Protein AF-A0A1A3U872-F1 (afdb_monomer)

Sequence (91 aa):
MRVVGHEHRNGRLKHPGLKALRGIITEIVDDARARGALPAGTDVDAAVNAIHALARGLTERAAALGPDAYAATLDSAKGLLRGTLFTDGRQ

pLDDT: mean 79.06, std 19.07, range [38.72, 96.44]

Foldseek 3Di:
DDDPDPPPPCPPPPDPDLSSVLVVLLVVLVVCVVVVVADPPQDSVVLSVVVSVLVVVLVVVVVVDDPVVSVVSVVVVVVCNVPPRRDDPDD

Nearest PDB structures (foldseek):
  7ky1-assembly1_A  TM=7.426E-01  e=1.255E+00  Streptomyces coelicolor

Solvent-accessible surface area (backbone atoms only — not comparable to full-atom values): 5591 Å² total; per-residue (Å²): 136,87,79,82,72,82,72,75,76,81,70,72,82,88,39,79,65,72,59,33,54,49,50,52,45,43,54,53,53,51,51,35,48,76,70,63,70,49,46,80,88,64,56,64,66,61,50,38,51,50,55,47,52,50,55,50,52,51,54,60,43,59,78,75,43,57,73,66,62,40,50,54,52,52,52,52,50,55,49,46,52,65,61,63,73,58,43,62,93,77,127

Mean predicted aligned error: 10.35 Å

Radius of gyration: 16.37 Å; Cα contacts (8 Å, |Δi|>4): 41; chains: 1; bounding box: 40×40×38 Å

Secondary structure (DSSP, 8-state):
----------------THHHHHHHHHHHHHHHHHTT-SPTT--HHHHHHHHHHHHHHHHHHHTTS-HHHHHHHHHHHHHHIIIIISS-S--

Structure (mmCIF, N/CA/C/O backbone):
data_AF-A0A1A3U872-F1
#
_entry.id   AF-A0A1A3U872-F1
#
loop_
_atom_site.group_PDB
_atom_site.id
_atom_site.type_symbol
_atom_site.label_atom_id
_atom_site.label_alt_id
_atom_site.label_comp_id
_atom_site.label_asym_id
_atom_site.label_entity_id
_atom_site.label_seq_id
_atom_site.pdbx_PDB_ins_code
_atom_site.Cartn_x
_atom_site.Cartn_y
_atom_site.Cartn_z
_atom_site.occupancy
_atom_site.B_iso_or_equiv
_atom_site.auth_seq_id
_atom_site.auth_comp_id
_atom_site.auth_asym_id
_atom_site.auth_atom_id
_atom_site.pdbx_PDB_model_num
ATOM 1 N N . MET A 1 1 ? -24.858 -27.661 21.483 1.00 42.06 1 MET A N 1
ATOM 2 C CA . MET A 1 1 ? -23.484 -27.254 21.120 1.00 42.06 1 MET A CA 1
ATOM 3 C C . MET A 1 1 ? -23.561 -26.507 19.792 1.00 42.06 1 MET A C 1
ATOM 5 O O . MET A 1 1 ? -23.930 -27.124 18.803 1.00 42.06 1 MET A O 1
ATOM 9 N N . ARG A 1 2 ? -23.371 -25.181 19.770 1.00 40.53 2 ARG A N 1
ATOM 10 C CA . ARG A 1 2 ? -23.433 -24.376 18.536 1.00 40.53 2 ARG A CA 1
ATOM 11 C C . ARG A 1 2 ? -22.043 -24.350 17.909 1.00 40.53 2 ARG A C 1
ATOM 13 O O . ARG A 1 2 ? -21.126 -23.828 18.530 1.00 40.53 2 ARG A O 1
ATOM 20 N N . VAL A 1 3 ? -21.901 -24.900 16.709 1.00 42.28 3 VAL A N 1
ATOM 21 C CA . VAL A 1 3 ? -20.721 -24.671 15.872 1.00 42.28 3 VAL A CA 1
ATOM 22 C C . VAL A 1 3 ? -21.114 -23.546 14.927 1.00 42.28 3 VAL A C 1
ATOM 24 O O . VAL A 1 3 ? -21.872 -23.755 13.983 1.00 42.28 3 VAL A O 1
ATOM 27 N N . VAL A 1 4 ? -20.701 -22.323 15.255 1.00 42.91 4 VAL A N 1
ATOM 28 C CA . VAL A 1 4 ? -20.797 -21.192 14.330 1.00 42.91 4 VAL A CA 1
ATOM 29 C C . VAL A 1 4 ? -19.722 -21.431 13.280 1.00 42.91 4 VAL A C 1
ATOM 31 O O . VAL A 1 4 ? -18.555 -21.103 13.474 1.00 42.91 4 VAL A O 1
ATOM 34 N N . GLY A 1 5 ? -20.106 -22.097 12.194 1.00 38.72 5 GLY A N 1
ATOM 35 C CA . GLY A 1 5 ? -19.328 -22.060 10.970 1.00 38.72 5 GLY A CA 1
ATOM 36 C C . GLY A 1 5 ? -19.365 -20.626 10.468 1.00 38.72 5 GLY A C 1
ATOM 37 O O . GLY A 1 5 ? -20.438 -20.108 10.165 1.00 38.72 5 GLY A O 1
ATOM 38 N N . HIS A 1 6 ? -18.211 -19.968 10.421 1.00 40.72 6 HIS A N 1
ATOM 39 C CA . HIS A 1 6 ? -18.064 -18.741 9.654 1.00 40.72 6 HIS A CA 1
ATOM 40 C C . HIS A 1 6 ? -18.192 -19.118 8.179 1.00 40.72 6 HIS A C 1
ATOM 42 O O . HIS A 1 6 ? -17.217 -19.436 7.500 1.00 40.72 6 HIS A O 1
ATOM 48 N N . GLU A 1 7 ? -19.432 -19.146 7.700 1.00 42.88 7 GLU A N 1
ATOM 49 C CA . GLU A 1 7 ? -19.729 -19.149 6.282 1.00 42.88 7 GLU A CA 1
ATOM 50 C C . GLU A 1 7 ? -19.214 -17.820 5.733 1.00 42.88 7 GLU A C 1
ATOM 52 O O . GLU A 1 7 ? -19.887 -16.791 5.801 1.00 42.88 7 GLU A O 1
ATOM 57 N N . HIS A 1 8 ? -17.988 -17.832 5.208 1.00 47.56 8 HIS A N 1
ATOM 58 C CA . HIS A 1 8 ? -17.548 -16.827 4.255 1.00 47.56 8 HIS A CA 1
ATOM 59 C C . HIS A 1 8 ? -18.561 -16.868 3.116 1.00 47.56 8 HIS A C 1
ATOM 61 O O . HIS A 1 8 ? -18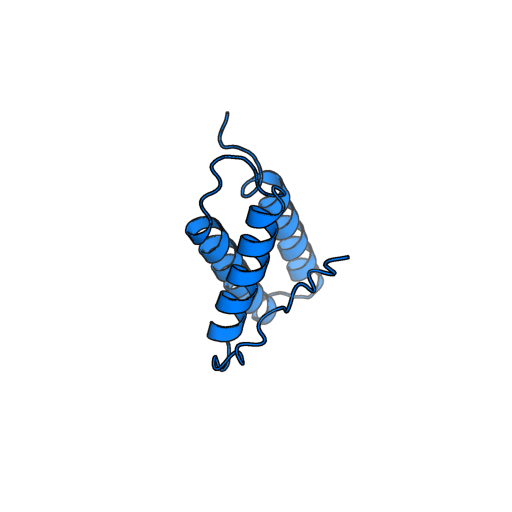.525 -17.762 2.266 1.00 47.56 8 HIS A O 1
ATOM 67 N N . ARG A 1 9 ? -19.538 -15.952 3.160 1.00 52.22 9 ARG A N 1
ATOM 68 C CA . ARG A 1 9 ? -20.542 -15.786 2.117 1.00 52.22 9 ARG A CA 1
ATOM 69 C C . ARG A 1 9 ? -19.793 -15.533 0.828 1.00 52.22 9 ARG A C 1
ATOM 71 O O . ARG A 1 9 ? -19.338 -14.433 0.544 1.00 52.22 9 ARG A O 1
ATOM 78 N N . ASN A 1 10 ? -19.703 -16.597 0.051 1.00 48.03 10 ASN A N 1
ATOM 79 C CA . ASN A 1 10 ? -19.160 -16.648 -1.283 1.00 48.03 10 ASN A CA 1
ATOM 80 C C . ASN A 1 10 ? -20.134 -15.912 -2.221 1.00 48.03 10 ASN A C 1
ATOM 82 O O . ASN A 1 10 ? -20.830 -16.498 -3.050 1.00 48.03 10 ASN A O 1
ATOM 86 N N . GLY A 1 11 ? -20.241 -14.596 -2.047 1.00 45.09 11 GLY A N 1
ATOM 87 C CA . GLY A 1 11 ? -20.927 -13.691 -2.949 1.00 45.09 11 GLY A CA 1
ATOM 88 C C . GLY A 1 11 ? -20.033 -13.454 -4.151 1.00 45.09 11 GLY A C 1
ATOM 89 O O . GLY A 1 11 ? -19.396 -12.416 -4.233 1.00 45.09 11 GLY A O 1
ATOM 90 N N . ARG A 1 12 ? -19.950 -14.461 -5.033 1.00 51.12 12 ARG A N 1
ATOM 91 C CA . ARG A 1 12 ? -19.432 -14.423 -6.411 1.00 51.12 12 ARG A CA 1
ATOM 92 C C . ARG A 1 12 ? -18.931 -13.024 -6.799 1.00 51.12 12 ARG A C 1
ATOM 94 O O . ARG A 1 12 ? -19.747 -12.196 -7.204 1.00 51.12 12 ARG A O 1
ATOM 101 N N . LEU A 1 13 ? -17.621 -12.780 -6.685 1.00 55.91 13 LEU A N 1
ATOM 102 C CA . LEU A 1 13 ? -16.968 -11.548 -7.139 1.00 55.91 13 LEU A CA 1
ATOM 103 C C . LEU A 1 13 ? -17.255 -11.361 -8.641 1.00 55.91 13 LEU A C 1
ATOM 105 O O . LEU A 1 13 ? -16.503 -11.796 -9.509 1.00 55.91 13 LEU A O 1
ATOM 109 N N . LYS A 1 14 ? -18.391 -10.737 -8.969 1.00 51.38 14 LYS A N 1
ATOM 110 C CA . LYS A 1 14 ? -18.798 -10.315 -10.316 1.00 51.38 14 LYS A CA 1
ATOM 111 C C . LYS A 1 14 ? -18.078 -9.013 -10.660 1.00 51.38 14 LYS A C 1
ATOM 113 O O . LYS A 1 14 ? -18.699 -8.014 -11.017 1.00 51.38 14 LYS A O 1
ATOM 118 N N . HIS A 1 15 ? -16.763 -8.982 -10.506 1.00 50.97 15 HIS A N 1
ATOM 119 C CA . HIS A 1 15 ? -15.964 -7.813 -10.838 1.00 50.97 15 HIS A CA 1
ATOM 120 C C . HIS A 1 15 ? -14.852 -8.274 -11.777 1.00 50.97 15 HIS A C 1
ATOM 122 O O . HIS A 1 15 ? -13.892 -8.875 -11.317 1.00 50.97 15 HIS A O 1
ATOM 128 N N . PRO A 1 16 ? -14.977 -8.080 -13.100 1.00 52.72 16 PRO A N 1
ATOM 129 C CA . PRO A 1 16 ? -13.862 -8.340 -14.000 1.00 52.72 16 PRO A CA 1
ATOM 130 C C . PRO A 1 16 ? -12.731 -7.322 -13.750 1.00 52.72 16 PRO A C 1
ATOM 132 O O . PRO A 1 16 ? -12.986 -6.131 -13.550 1.00 52.72 16 PRO A O 1
ATOM 135 N N . GLY A 1 17 ? -11.475 -7.778 -13.783 1.00 63.41 17 GLY A N 1
ATOM 136 C CA . GLY A 1 17 ? -10.280 -6.920 -13.795 1.00 63.41 17 GLY A CA 1
ATOM 137 C C . GLY A 1 17 ? -10.007 -6.138 -12.501 1.00 63.41 17 GLY A C 1
ATOM 138 O O . GLY A 1 17 ? -10.272 -6.614 -11.406 1.00 63.41 17 GLY A O 1
ATOM 139 N N . LEU A 1 18 ? -9.463 -4.919 -12.616 1.00 58.47 18 LEU A N 1
ATOM 140 C CA . LEU A 1 18 ? -8.986 -4.07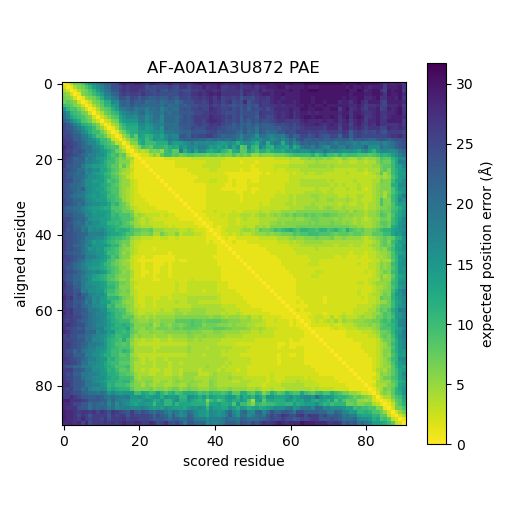5 -11.501 1.00 58.47 18 LEU A CA 1
ATOM 141 C C . LEU A 1 18 ? -10.042 -3.813 -10.400 1.00 58.47 18 LEU A C 1
ATOM 143 O O . LEU A 1 18 ? -9.698 -3.622 -9.236 1.00 58.47 18 LEU A O 1
ATOM 147 N N . LYS A 1 19 ? -11.340 -3.855 -10.744 1.00 63.41 19 LYS A N 1
ATOM 148 C CA . LYS A 1 19 ? -12.439 -3.770 -9.762 1.00 63.41 19 LYS A CA 1
ATOM 149 C C . LYS A 1 19 ? -12.469 -4.979 -8.817 1.00 63.41 19 LYS A C 1
ATOM 151 O O . LYS A 1 19 ? -12.866 -4.823 -7.668 1.00 63.41 19 LYS A O 1
ATOM 156 N N . ALA A 1 20 ? -12.008 -6.147 -9.274 1.00 83.00 20 ALA A N 1
ATOM 157 C CA . ALA A 1 20 ? -11.780 -7.311 -8.421 1.00 83.00 20 ALA A CA 1
ATOM 158 C C . ALA A 1 20 ? -10.690 -7.019 -7.394 1.00 83.00 20 ALA A C 1
ATOM 160 O O . ALA A 1 20 ? -10.874 -7.313 -6.222 1.00 83.00 20 ALA A O 1
ATOM 161 N N . LEU A 1 21 ? -9.584 -6.397 -7.820 1.00 86.38 21 LEU A N 1
ATOM 162 C CA . LEU A 1 21 ? -8.461 -6.105 -6.935 1.00 86.38 21 LEU A CA 1
ATOM 163 C C . LEU A 1 21 ? -8.867 -5.138 -5.821 1.00 86.38 21 LEU A C 1
ATOM 165 O O . LEU A 1 21 ? -8.595 -5.420 -4.660 1.00 86.38 21 LEU A O 1
ATOM 169 N N . ARG A 1 22 ? -9.567 -4.040 -6.147 1.00 88.88 22 ARG A N 1
ATOM 170 C CA . ARG A 1 22 ? -10.084 -3.128 -5.111 1.00 88.88 22 ARG A CA 1
ATOM 171 C C . ARG A 1 22 ? -11.039 -3.845 -4.156 1.00 88.88 22 ARG A C 1
ATOM 173 O O . ARG A 1 22 ? -10.893 -3.674 -2.956 1.00 88.88 22 ARG A O 1
ATOM 180 N N . GLY A 1 23 ? -11.952 -4.671 -4.672 1.00 89.88 23 GLY A N 1
ATOM 181 C CA . GLY A 1 23 ? -12.860 -5.463 -3.835 1.00 89.88 23 GLY A CA 1
ATOM 182 C C . GLY A 1 23 ? -12.121 -6.427 -2.903 1.00 89.88 23 GLY A C 1
ATOM 183 O O . GLY A 1 23 ? -12.414 -6.470 -1.718 1.00 89.88 23 GLY A O 1
ATOM 184 N N . ILE A 1 24 ? -11.106 -7.135 -3.405 1.00 92.25 24 ILE A N 1
ATOM 185 C CA . ILE A 1 24 ? -10.259 -8.026 -2.597 1.00 92.25 24 ILE A CA 1
ATOM 186 C C . ILE A 1 24 ? -9.537 -7.241 -1.496 1.00 92.25 24 ILE A C 1
ATOM 188 O O . ILE A 1 24 ? -9.500 -7.686 -0.354 1.00 92.25 24 ILE A O 1
ATOM 192 N N . ILE A 1 25 ? -8.984 -6.069 -1.817 1.00 92.88 25 ILE A N 1
ATOM 193 C CA . ILE A 1 25 ? -8.333 -5.205 -0.824 1.00 92.88 25 ILE A CA 1
ATOM 194 C C . ILE A 1 25 ? -9.344 -4.769 0.245 1.00 92.88 25 ILE A C 1
ATOM 196 O O . ILE A 1 25 ? -9.019 -4.830 1.426 1.00 92.88 25 ILE A O 1
ATOM 200 N N . THR A 1 26 ? -10.562 -4.380 -0.144 1.00 94.12 26 THR A N 1
ATOM 201 C CA . THR A 1 26 ? -11.637 -4.037 0.800 1.00 94.12 26 THR A CA 1
ATOM 202 C C . THR A 1 26 ? -11.928 -5.180 1.764 1.00 94.12 26 THR A C 1
ATOM 204 O O . THR A 1 26 ? -11.901 -4.951 2.968 1.00 94.12 26 THR A O 1
ATOM 207 N N . GLU A 1 27 ? -12.120 -6.401 1.264 1.00 92.75 27 GLU A N 1
ATOM 208 C CA . GLU A 1 27 ? -12.404 -7.569 2.110 1.00 92.75 27 GLU A CA 1
ATOM 209 C C . GLU A 1 27 ? -11.259 -7.862 3.091 1.00 92.75 27 GLU A C 1
ATOM 211 O O . GLU A 1 27 ? -11.498 -8.165 4.257 1.00 92.75 27 GLU A O 1
ATOM 216 N N . ILE A 1 28 ? -10.004 -7.736 2.646 1.00 93.25 28 ILE A N 1
ATOM 217 C CA . ILE A 1 28 ? -8.828 -7.954 3.502 1.00 93.25 28 ILE A CA 1
ATOM 218 C C . ILE A 1 28 ? -8.758 -6.906 4.621 1.00 93.25 28 ILE A C 1
ATOM 220 O O . ILE A 1 28 ? -8.467 -7.245 5.768 1.00 93.25 28 ILE A O 1
ATOM 224 N N . VAL A 1 29 ? -8.993 -5.630 4.301 1.00 91.88 29 VAL A N 1
ATOM 225 C CA . VAL A 1 29 ? -8.938 -4.548 5.297 1.00 91.88 29 VAL A CA 1
ATOM 226 C C . VAL A 1 29 ? -10.119 -4.648 6.268 1.00 91.88 29 VAL A C 1
ATOM 228 O O . VAL A 1 29 ? -9.934 -4.422 7.465 1.00 91.88 29 VAL A O 1
ATOM 231 N N . ASP A 1 30 ? -11.307 -5.028 5.792 1.00 92.06 30 ASP A N 1
ATOM 232 C CA . ASP A 1 30 ? -12.478 -5.241 6.647 1.00 92.06 30 ASP A CA 1
ATOM 233 C C . ASP A 1 30 ? -12.276 -6.423 7.611 1.00 92.06 30 ASP A C 1
ATOM 235 O O . ASP A 1 30 ? -12.499 -6.273 8.813 1.00 92.06 30 ASP A O 1
ATOM 239 N N . ASP A 1 31 ? -11.725 -7.550 7.140 1.00 91.50 31 ASP A N 1
ATOM 240 C 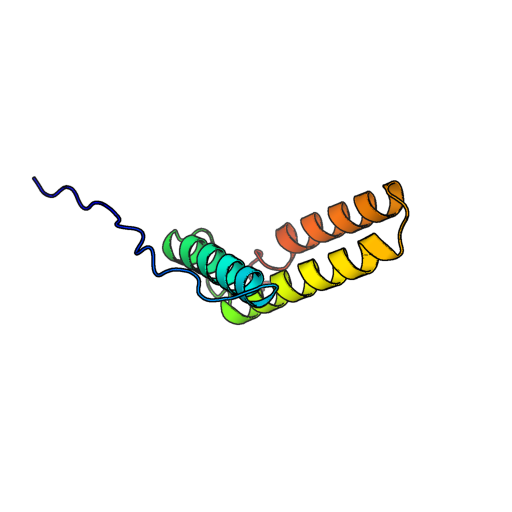CA . ASP A 1 31 ? -11.342 -8.679 8.005 1.00 91.50 31 ASP A CA 1
ATOM 241 C C . ASP A 1 31 ? -10.309 -8.256 9.064 1.00 91.50 31 ASP A C 1
ATOM 243 O O . ASP A 1 31 ? -10.469 -8.547 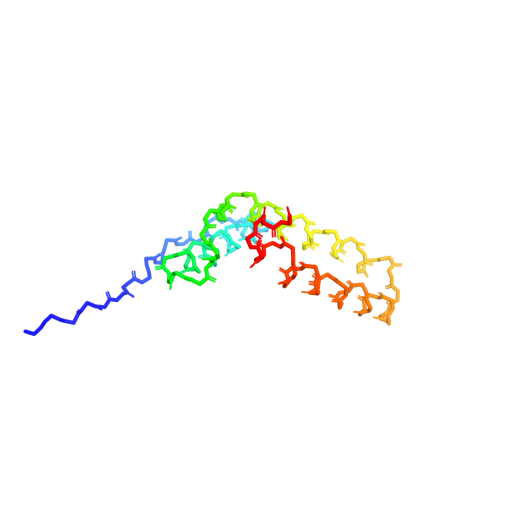10.253 1.00 91.50 31 ASP A O 1
ATOM 247 N N . ALA A 1 32 ? -9.282 -7.494 8.671 1.00 91.25 32 ALA A N 1
ATOM 248 C CA . ALA A 1 32 ? -8.283 -6.978 9.604 1.00 91.25 32 ALA A CA 1
ATOM 249 C C . ALA A 1 32 ? -8.905 -6.059 10.670 1.00 91.25 32 ALA A C 1
ATOM 251 O O . ALA A 1 32 ? -8.550 -6.151 11.850 1.00 91.25 32 ALA A O 1
ATOM 252 N N . ARG A 1 33 ? -9.866 -5.207 10.288 1.00 91.06 33 ARG A N 1
ATOM 253 C CA . ARG A 1 33 ? -10.637 -4.384 11.229 1.00 9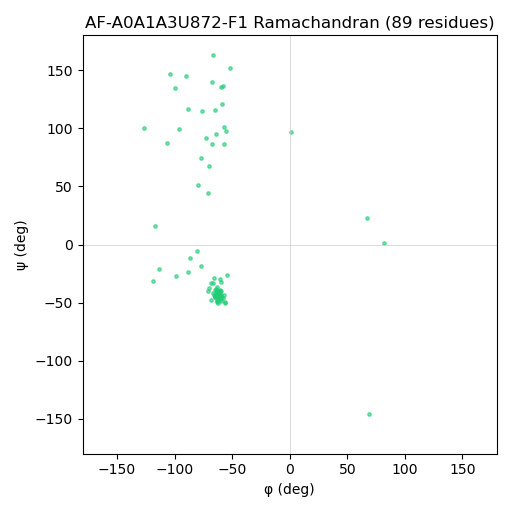1.06 33 ARG A CA 1
ATOM 254 C C . ARG A 1 33 ? -11.459 -5.250 12.177 1.00 91.06 33 ARG A C 1
ATOM 256 O O . ARG A 1 33 ? -11.406 -5.033 13.385 1.00 91.06 33 ARG A O 1
ATOM 263 N N . ALA A 1 34 ? -12.214 -6.211 11.648 1.00 91.25 34 ALA A N 1
ATOM 264 C CA . ALA A 1 34 ? -13.083 -7.086 12.431 1.00 91.25 34 ALA A CA 1
ATOM 265 C C . ALA A 1 34 ? -12.296 -7.904 13.469 1.00 91.25 34 ALA A C 1
ATOM 267 O O . ALA A 1 34 ? -12.782 -8.158 14.569 1.00 91.25 34 ALA A O 1
ATOM 268 N N . ARG A 1 35 ? -11.050 -8.260 13.141 1.00 93.44 35 ARG A N 1
ATOM 269 C CA . ARG A 1 35 ? -10.102 -8.950 14.026 1.00 93.44 35 ARG A CA 1
ATOM 270 C C . ARG A 1 35 ? -9.387 -8.039 15.028 1.00 93.44 35 ARG A C 1
ATOM 272 O O . ARG A 1 35 ? -8.623 -8.545 15.846 1.00 93.44 35 ARG A O 1
ATOM 279 N N . GLY A 1 36 ? -9.583 -6.721 14.960 1.00 89.69 36 GLY A N 1
ATOM 280 C CA . GLY A 1 36 ? -8.855 -5.753 15.785 1.00 89.69 36 GLY A CA 1
ATOM 281 C C . GLY A 1 36 ? -7.360 -5.662 15.454 1.00 89.69 36 GLY A C 1
ATOM 282 O O . GLY A 1 36 ? -6.569 -5.276 16.307 1.00 89.69 36 GLY A O 1
ATOM 283 N N . ALA A 1 37 ? -6.964 -6.048 14.237 1.00 89.31 37 ALA A N 1
ATOM 284 C CA . ALA A 1 37 ? -5.576 -6.006 13.775 1.00 89.31 37 ALA A CA 1
ATOM 285 C C . ALA A 1 37 ? -5.180 -4.640 13.185 1.00 89.31 37 ALA A C 1
ATOM 287 O O . ALA A 1 37 ? -3.998 -4.401 12.939 1.00 89.31 37 ALA A O 1
ATOM 288 N N . LEU A 1 38 ? -6.154 -3.756 12.943 1.00 86.69 38 LEU A N 1
ATOM 289 C CA . LEU A 1 38 ? -5.902 -2.369 12.560 1.00 86.69 38 LEU A CA 1
ATOM 290 C C . LEU A 1 38 ? -5.811 -1.474 13.803 1.00 86.69 38 LEU A C 1
ATOM 292 O O . LEU A 1 38 ? -6.563 -1.693 14.758 1.00 86.69 38 LEU A O 1
ATOM 296 N N . PRO A 1 39 ? -4.945 -0.447 13.787 1.00 85.00 39 PRO A N 1
ATOM 297 C CA . PRO A 1 39 ? -4.944 0.587 14.813 1.00 85.00 39 PRO A CA 1
ATOM 298 C C . PRO A 1 39 ? -6.326 1.214 15.023 1.00 85.00 39 PRO A C 1
ATOM 300 O O . PRO A 1 39 ? -7.152 1.308 14.109 1.00 85.00 39 PRO A O 1
ATOM 303 N N . ALA A 1 40 ? -6.571 1.688 16.243 1.00 82.06 40 ALA A N 1
ATOM 304 C CA . ALA A 1 40 ? -7.770 2.459 16.530 1.00 82.06 40 ALA A CA 1
ATOM 305 C C . ALA A 1 40 ? -7.801 3.721 15.651 1.00 82.06 40 ALA A C 1
ATOM 307 O O . ALA A 1 40 ? -6.792 4.394 15.491 1.00 82.06 40 ALA A O 1
ATOM 308 N N . GLY A 1 41 ? -8.959 4.035 15.065 1.00 82.06 41 GLY A N 1
ATOM 309 C CA . GLY A 1 41 ? -9.116 5.229 14.228 1.00 82.06 41 GLY A CA 1
ATOM 310 C C . GLY A 1 41 ? -8.630 5.097 12.780 1.00 82.06 41 GLY A C 1
ATOM 311 O O . GLY A 1 41 ? -8.767 6.061 12.031 1.00 82.06 41 GLY A O 1
ATOM 312 N N . THR A 1 42 ? -8.126 3.933 12.344 1.00 86.19 42 THR A N 1
ATOM 313 C CA . THR A 1 42 ? -7.833 3.702 10.920 1.00 86.19 42 THR A CA 1
ATOM 314 C C . THR A 1 42 ? -9.098 3.867 10.073 1.00 86.19 42 THR A C 1
ATOM 316 O O . THR A 1 42 ? -10.078 3.136 10.243 1.00 86.19 42 THR A O 1
ATOM 319 N N . ASP A 1 43 ? -9.059 4.802 9.122 1.00 89.69 43 ASP A N 1
ATOM 320 C CA . ASP A 1 43 ? -10.104 4.942 8.112 1.00 89.69 43 ASP A CA 1
ATOM 321 C C . ASP A 1 43 ? -9.955 3.850 7.043 1.00 89.69 43 ASP A C 1
ATOM 323 O O . ASP A 1 43 ? -8.957 3.772 6.322 1.00 89.69 43 ASP A O 1
ATOM 327 N N . VAL A 1 44 ? -10.954 2.970 6.974 1.00 90.25 44 VAL A N 1
ATOM 328 C CA . VAL A 1 44 ? -10.920 1.778 6.116 1.00 90.25 44 VAL A CA 1
ATOM 329 C C . VAL A 1 44 ? -10.920 2.149 4.634 1.00 90.25 44 VAL A C 1
ATOM 331 O O . VAL A 1 44 ? -10.170 1.547 3.868 1.00 90.25 44 VAL A O 1
ATOM 334 N N . ASP A 1 45 ? -11.718 3.134 4.211 1.00 90.25 45 ASP A N 1
ATOM 335 C CA . ASP A 1 45 ? -11.804 3.493 2.789 1.00 90.25 45 ASP A CA 1
ATOM 336 C C . ASP A 1 45 ? -10.517 4.181 2.314 1.00 90.25 45 ASP A C 1
ATOM 338 O O . ASP A 1 45 ? -9.992 3.851 1.248 1.00 90.25 45 ASP A O 1
ATOM 342 N N . ALA A 1 46 ? -9.936 5.056 3.139 1.00 90.12 46 ALA A N 1
ATOM 343 C CA . ALA A 1 46 ? -8.63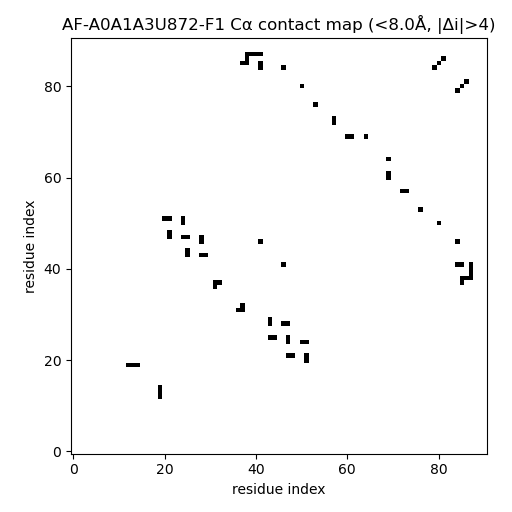9 5.669 2.886 1.00 90.12 46 ALA A CA 1
ATOM 344 C C . ALA A 1 46 ? -7.525 4.618 2.784 1.00 90.12 46 ALA A C 1
ATOM 346 O O . ALA A 1 46 ? -6.728 4.670 1.844 1.00 90.12 46 ALA A O 1
ATOM 347 N N . ALA A 1 47 ? -7.497 3.629 3.685 1.00 91.31 47 ALA A N 1
ATOM 348 C CA . ALA A 1 47 ? -6.529 2.535 3.630 1.00 91.31 47 ALA A CA 1
ATOM 349 C C . ALA A 1 47 ? -6.674 1.707 2.341 1.00 91.31 47 ALA A C 1
ATOM 351 O O . ALA A 1 47 ? -5.687 1.455 1.645 1.00 91.31 47 ALA A O 1
ATOM 352 N N . VAL A 1 48 ? -7.905 1.343 1.968 1.00 93.44 48 VAL A N 1
ATOM 353 C CA . VAL A 1 48 ? -8.198 0.629 0.714 1.00 93.44 48 VAL A CA 1
ATOM 354 C C . VAL A 1 48 ? -7.746 1.440 -0.501 1.00 93.44 48 VAL A C 1
ATOM 356 O O . VAL A 1 48 ? -7.086 0.900 -1.393 1.00 93.44 48 VAL A O 1
ATOM 359 N N . ASN A 1 49 ? -8.073 2.734 -0.548 1.00 91.94 49 ASN A N 1
ATOM 360 C CA . ASN A 1 49 ? -7.700 3.612 -1.655 1.00 91.94 49 ASN A CA 1
ATOM 361 C C . ASN A 1 49 ? -6.179 3.759 -1.768 1.00 91.94 49 ASN A C 1
ATOM 363 O O . ASN A 1 49 ? -5.646 3.672 -2.876 1.00 91.94 49 ASN A O 1
ATOM 367 N N . ALA A 1 50 ? -5.476 3.914 -0.644 1.00 92.31 50 ALA A N 1
ATOM 368 C CA . ALA A 1 50 ? -4.022 4.014 -0.611 1.00 92.31 50 ALA A CA 1
ATOM 369 C C . ALA A 1 50 ? -3.349 2.731 -1.125 1.00 92.31 50 ALA A C 1
ATOM 371 O O . ALA A 1 50 ? -2.496 2.795 -2.013 1.00 92.31 50 ALA A O 1
ATOM 372 N N . ILE A 1 51 ? -3.772 1.559 -0.637 1.00 92.44 51 ILE A N 1
ATOM 373 C CA . ILE A 1 51 ? -3.229 0.262 -1.073 1.00 92.44 51 ILE A CA 1
ATOM 374 C C . ILE A 1 51 ? -3.506 0.039 -2.565 1.00 92.44 51 ILE A C 1
ATOM 376 O O . ILE A 1 51 ? -2.614 -0.368 -3.312 1.00 92.44 51 ILE A O 1
ATOM 380 N N . HIS A 1 52 ? -4.722 0.341 -3.027 1.00 92.06 52 HIS A N 1
ATOM 381 C CA . HIS A 1 52 ? -5.084 0.198 -4.434 1.00 92.06 52 HIS A CA 1
ATOM 382 C C . HIS A 1 52 ? -4.270 1.135 -5.344 1.00 92.06 52 HIS A C 1
ATOM 384 O O . HIS A 1 52 ? -3.776 0.705 -6.390 1.00 92.06 52 HIS A O 1
ATOM 390 N N . ALA A 1 53 ? -4.091 2.402 -4.954 1.00 93.19 53 ALA A N 1
ATOM 391 C CA . ALA A 1 53 ? -3.272 3.360 -5.696 1.00 93.19 53 ALA A CA 1
ATOM 392 C C . ALA A 1 53 ? -1.803 2.916 -5.771 1.00 93.19 53 ALA A C 1
ATOM 394 O O . ALA A 1 53 ? -1.190 2.981 -6.837 1.00 93.19 53 ALA A O 1
ATOM 395 N N . LEU A 1 54 ? -1.263 2.395 -4.669 1.00 92.81 54 LEU A N 1
ATOM 396 C CA . LEU A 1 54 ? 0.099 1.878 -4.602 1.00 92.81 54 LEU A CA 1
ATOM 397 C C . LEU A 1 54 ? 0.294 0.648 -5.500 1.00 92.81 54 LEU A C 1
ATOM 399 O O . LEU A 1 54 ? 1.257 0.595 -6.264 1.00 92.81 54 LEU A O 1
ATOM 403 N N . ALA A 1 55 ? -0.639 -0.308 -5.482 1.00 92.25 55 ALA A N 1
ATOM 404 C CA . ALA A 1 55 ? -0.597 -1.475 -6.365 1.00 92.25 55 ALA A CA 1
ATOM 405 C C . ALA A 1 55 ? -0.637 -1.080 -7.852 1.00 92.25 55 ALA A C 1
ATOM 407 O O . ALA A 1 55 ? 0.114 -1.622 -8.670 1.00 92.25 55 ALA A O 1
ATOM 408 N N . ARG A 1 56 ? -1.470 -0.091 -8.205 1.00 91.44 56 ARG A N 1
ATOM 409 C CA . ARG A 1 56 ? -1.510 0.469 -9.561 1.00 91.44 56 ARG A CA 1
ATOM 410 C C . ARG A 1 56 ? -0.175 1.110 -9.941 1.00 91.44 56 ARG A C 1
ATOM 412 O O . ARG A 1 56 ? 0.374 0.759 -10.981 1.00 91.44 56 ARG A O 1
ATOM 419 N N . GLY A 1 57 ? 0.366 1.981 -9.090 1.00 92.12 57 GLY A N 1
ATOM 420 C CA . GLY A 1 57 ? 1.642 2.650 -9.346 1.00 92.12 57 GLY A CA 1
ATOM 421 C C . GLY A 1 57 ? 2.803 1.663 -9.497 1.00 92.12 57 GLY A C 1
ATOM 422 O O . GLY A 1 57 ? 3.630 1.812 -10.393 1.00 92.12 57 GLY A O 1
ATOM 423 N N . LEU A 1 58 ? 2.841 0.598 -8.690 1.00 94.31 58 LEU A N 1
ATOM 424 C CA . LEU A 1 58 ? 3.827 -0.477 -8.839 1.00 94.31 58 LEU A CA 1
ATOM 425 C C . LEU A 1 58 ? 3.664 -1.227 -10.166 1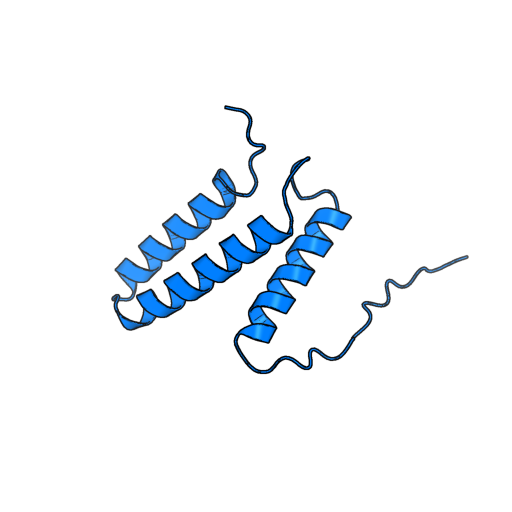.00 94.31 58 LEU A C 1
ATOM 427 O O . LEU A 1 58 ? 4.661 -1.558 -10.799 1.00 94.31 58 LEU A O 1
ATOM 431 N N . THR A 1 59 ? 2.433 -1.458 -10.620 1.00 92.31 59 THR A N 1
ATOM 432 C CA . THR A 1 59 ? 2.182 -2.081 -11.930 1.00 92.31 59 THR A CA 1
ATOM 433 C C . THR A 1 59 ? 2.705 -1.201 -13.068 1.00 92.31 59 THR A C 1
ATOM 435 O O . THR A 1 59 ? 3.368 -1.695 -13.976 1.00 92.31 59 THR A O 1
ATOM 438 N N . GLU A 1 60 ? 2.480 0.114 -12.995 1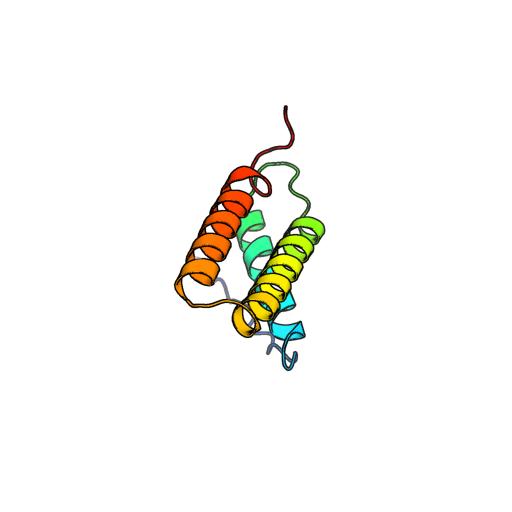.00 93.38 60 GLU A N 1
ATOM 439 C CA . GLU A 1 60 ? 3.010 1.079 -13.968 1.00 93.38 60 GLU A CA 1
ATOM 440 C C . GLU A 1 60 ? 4.548 1.104 -13.954 1.00 93.38 60 GLU A C 1
ATOM 442 O O . GLU A 1 60 ? 5.184 1.113 -15.007 1.00 93.38 60 GLU A O 1
ATOM 447 N N . ARG A 1 61 ? 5.172 1.043 -12.770 1.00 92.69 61 ARG A N 1
ATOM 448 C CA . ARG A 1 61 ? 6.636 0.989 -12.636 1.00 92.69 61 ARG A CA 1
ATOM 449 C C . ARG A 1 61 ? 7.239 -0.321 -13.129 1.00 92.69 61 ARG A C 1
ATOM 451 O O . ARG A 1 61 ? 8.334 -0.282 -13.677 1.00 92.69 61 ARG A O 1
ATOM 458 N N . ALA A 1 62 ? 6.543 -1.448 -12.995 1.00 92.12 62 ALA A N 1
ATOM 459 C CA . ALA A 1 62 ? 7.009 -2.737 -13.509 1.00 92.12 62 ALA A CA 1
ATOM 460 C C . ALA A 1 62 ? 7.213 -2.724 -15.034 1.00 92.12 62 ALA A C 1
ATOM 462 O O . ALA A 1 62 ? 8.081 -3.425 -15.540 1.00 92.12 62 ALA A O 1
ATOM 463 N N . ALA A 1 63 ? 6.450 -1.901 -15.762 1.00 92.44 63 ALA A N 1
ATOM 464 C CA . ALA A 1 63 ? 6.612 -1.732 -17.205 1.00 92.44 63 ALA A CA 1
ATOM 465 C C . ALA A 1 63 ? 7.811 -0.844 -17.592 1.00 92.44 63 ALA A C 1
ATOM 467 O O . ALA A 1 63 ? 8.241 -0.870 -18.742 1.00 92.44 63 ALA A O 1
ATOM 468 N N . ALA A 1 64 ? 8.330 -0.042 -16.657 1.00 92.12 64 ALA A N 1
ATOM 469 C CA . ALA A 1 64 ? 9.347 0.978 -16.921 1.00 92.12 64 ALA A CA 1
ATOM 470 C C . ALA A 1 64 ? 10.707 0.693 -16.263 1.00 92.12 64 ALA A C 1
ATOM 472 O O . ALA A 1 64 ? 11.715 1.260 -16.679 1.00 92.12 64 ALA A O 1
ATOM 473 N N . LEU A 1 65 ? 10.748 -0.136 -15.218 1.00 94.56 65 LEU A N 1
ATOM 474 C CA . LEU A 1 65 ? 11.952 -0.407 -14.438 1.00 94.56 65 LEU A CA 1
ATOM 475 C C . LEU A 1 65 ? 12.557 -1.770 -14.772 1.00 94.56 65 LEU A C 1
ATOM 477 O O . LEU A 1 65 ? 11.852 -2.747 -15.013 1.00 94.56 65 LEU A O 1
ATOM 481 N N . GLY A 1 66 ? 13.887 -1.840 -14.692 1.00 95.75 66 GLY A N 1
ATOM 482 C CA . GLY A 1 66 ? 14.595 -3.113 -14.599 1.00 95.75 66 GLY A CA 1
ATOM 483 C C . GLY A 1 66 ? 14.304 -3.834 -13.271 1.00 95.75 66 GLY A C 1
ATOM 484 O O . GLY A 1 66 ? 13.850 -3.206 -12.309 1.00 95.75 66 GLY A O 1
ATOM 485 N N . PRO A 1 67 ? 14.593 -5.144 -13.187 1.00 94.12 67 PRO A N 1
ATOM 486 C CA . PRO A 1 67 ? 14.179 -5.995 -12.070 1.00 94.12 67 PRO A CA 1
ATOM 487 C C . PRO A 1 67 ? 14.720 -5.541 -10.706 1.00 94.12 67 PRO A C 1
ATOM 489 O O . PRO A 1 67 ? 13.977 -5.551 -9.728 1.00 94.12 67 PRO A O 1
ATOM 492 N N . ASP A 1 68 ? 15.977 -5.096 -10.640 1.00 96.00 68 ASP A N 1
ATOM 493 C CA . ASP A 1 68 ? 16.611 -4.647 -9.392 1.00 96.00 68 ASP A CA 1
ATOM 494 C C . ASP A 1 68 ? 15.989 -3.338 -8.865 1.00 96.00 68 ASP A C 1
ATOM 496 O O . ASP A 1 68 ? 15.533 -3.255 -7.723 1.00 96.00 68 ASP A O 1
ATOM 500 N N . ALA A 1 69 ? 15.825 -2.348 -9.748 1.00 95.31 69 ALA A N 1
ATOM 501 C CA . ALA A 1 69 ? 15.175 -1.080 -9.419 1.00 95.31 69 ALA A CA 1
ATOM 502 C C . ALA A 1 69 ? 13.701 -1.266 -9.018 1.00 95.31 69 ALA A C 1
ATOM 504 O O . ALA A 1 69 ? 13.194 -0.584 -8.120 1.00 95.31 69 ALA A O 1
ATOM 505 N N . TYR A 1 70 ? 13.003 -2.208 -9.658 1.00 94.75 70 TYR A N 1
ATOM 506 C CA . TYR A 1 70 ? 11.651 -2.582 -9.263 1.00 94.75 70 TYR A CA 1
ATOM 507 C C . TYR A 1 70 ? 11.624 -3.218 -7.867 1.00 94.75 70 TYR A C 1
ATOM 509 O O . TYR A 1 70 ? 10.794 -2.832 -7.044 1.00 94.75 70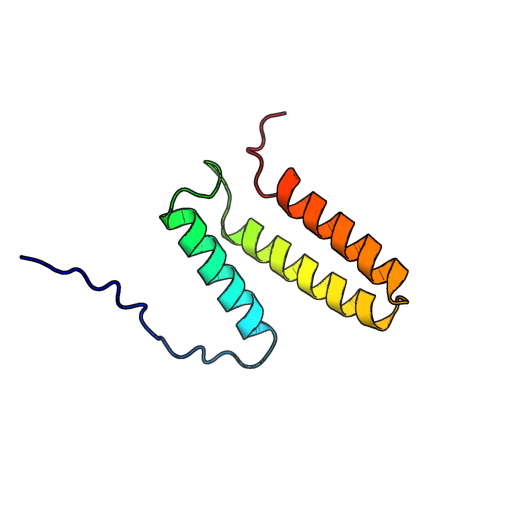 TYR A O 1
ATOM 517 N N . ALA A 1 71 ? 12.546 -4.139 -7.570 1.00 95.38 71 ALA A N 1
ATOM 518 C CA . ALA A 1 71 ? 12.645 -4.778 -6.260 1.00 95.38 71 ALA A CA 1
ATOM 519 C C . ALA A 1 71 ? 12.904 -3.759 -5.139 1.00 95.38 71 ALA A C 1
ATOM 521 O O . ALA A 1 71 ? 12.211 -3.793 -4.123 1.00 95.38 71 ALA A O 1
ATOM 522 N N . ALA A 1 72 ? 13.813 -2.803 -5.351 1.00 96.44 72 ALA A N 1
ATOM 523 C CA . ALA A 1 72 ? 14.076 -1.721 -4.399 1.00 96.44 72 ALA A CA 1
ATOM 524 C C . ALA A 1 72 ? 12.848 -0.813 -4.180 1.00 96.44 72 ALA A C 1
ATOM 526 O O . ALA A 1 72 ? 12.526 -0.430 -3.050 1.00 96.44 72 ALA A O 1
ATOM 527 N N . THR A 1 73 ? 12.112 -0.506 -5.254 1.00 94.62 73 THR A N 1
ATOM 528 C CA . THR A 1 73 ? 10.863 0.274 -5.179 1.00 94.62 73 THR A CA 1
ATOM 529 C C . THR A 1 73 ? 9.787 -0.480 -4.395 1.00 94.62 73 THR A C 1
ATOM 531 O O . THR A 1 73 ? 9.098 0.097 -3.552 1.00 94.62 73 THR A O 1
ATOM 534 N N . LEU A 1 74 ? 9.650 -1.784 -4.647 1.00 93.88 74 LEU A N 1
ATOM 535 C CA . LEU A 1 74 ? 8.709 -2.645 -3.942 1.00 93.88 74 LEU A CA 1
ATOM 536 C C . LEU A 1 74 ? 9.065 -2.780 -2.455 1.00 93.88 74 LEU A C 1
ATOM 538 O O . LEU A 1 74 ? 8.165 -2.794 -1.616 1.00 93.88 74 LEU A O 1
ATOM 542 N N . ASP A 1 75 ? 10.350 -2.875 -2.120 1.00 93.88 75 ASP A N 1
ATOM 543 C CA . ASP A 1 75 ? 10.812 -2.912 -0.732 1.00 93.88 75 ASP A CA 1
ATOM 544 C C . ASP A 1 75 ? 10.454 -1.619 0.017 1.00 93.88 75 ASP A C 1
ATOM 546 O O . ASP A 1 75 ? 9.799 -1.660 1.062 1.00 93.88 75 ASP A O 1
ATOM 550 N N . SER A 1 76 ? 10.728 -0.467 -0.600 1.00 91.31 76 SER A N 1
ATOM 551 C CA . SER A 1 76 ? 10.341 0.849 -0.070 1.00 91.31 76 SER A CA 1
ATOM 552 C C . SER A 1 76 ? 8.829 0.952 0.165 1.00 91.31 76 SER A C 1
ATOM 554 O O . SER A 1 76 ? 8.378 1.421 1.212 1.00 91.31 76 SER A O 1
ATOM 556 N N . ALA A 1 77 ? 8.024 0.456 -0.779 1.00 92.00 77 ALA A N 1
ATOM 557 C CA . ALA A 1 77 ? 6.570 0.430 -0.660 1.00 92.00 77 ALA A CA 1
ATOM 558 C C . ALA A 1 77 ? 6.091 -0.446 0.513 1.00 92.00 77 ALA A C 1
ATOM 560 O O . ALA A 1 77 ? 5.203 -0.041 1.262 1.00 92.00 77 ALA A O 1
ATOM 561 N N . LYS A 1 78 ? 6.701 -1.620 0.730 1.00 89.81 78 LYS A N 1
ATOM 562 C CA . LYS A 1 78 ? 6.403 -2.474 1.896 1.00 89.81 78 LYS A CA 1
ATOM 563 C C . LYS A 1 78 ? 6.738 -1.770 3.212 1.00 89.81 78 LYS A C 1
ATOM 565 O O . LYS A 1 78 ? 5.969 -1.886 4.168 1.00 89.81 78 LYS A O 1
ATOM 570 N N . GLY A 1 79 ? 7.853 -1.038 3.255 1.00 89.00 79 GLY A N 1
ATOM 571 C CA . GLY A 1 79 ? 8.236 -0.206 4.397 1.00 89.00 79 GLY A CA 1
ATOM 572 C C . GLY A 1 79 ? 7.192 0.871 4.701 1.00 89.00 79 GLY A C 1
ATOM 573 O O . GLY A 1 79 ? 6.728 0.970 5.837 1.00 89.00 79 GLY A O 1
ATOM 574 N N . LEU A 1 80 ? 6.744 1.604 3.675 1.00 86.56 80 LEU A N 1
ATOM 575 C CA . LEU A 1 80 ? 5.697 2.623 3.794 1.00 86.56 80 LEU A CA 1
ATOM 576 C C . LEU A 1 80 ? 4.402 2.044 4.381 1.00 86.56 80 LEU A C 1
ATOM 578 O O . LEU A 1 80 ? 3.869 2.600 5.341 1.00 86.56 80 LEU A O 1
ATOM 582 N N . LEU A 1 81 ? 3.915 0.923 3.837 1.00 84.00 81 LEU A N 1
ATOM 583 C CA . LEU A 1 81 ? 2.685 0.281 4.310 1.00 84.00 81 LEU A CA 1
ATOM 584 C C . LEU A 1 81 ? 2.789 -0.077 5.798 1.00 84.00 81 LEU A C 1
ATOM 586 O O . LEU A 1 81 ? 1.882 0.232 6.564 1.00 84.00 81 LEU A O 1
ATOM 590 N N . ARG A 1 82 ? 3.914 -0.668 6.219 1.00 81.19 82 ARG A N 1
ATOM 591 C CA . ARG A 1 82 ? 4.158 -1.044 7.620 1.00 81.19 82 ARG A CA 1
ATOM 592 C C . ARG A 1 82 ? 4.286 0.156 8.560 1.00 81.19 82 ARG A C 1
ATOM 594 O O . ARG A 1 82 ? 3.917 0.029 9.720 1.00 81.19 82 ARG A O 1
ATOM 601 N N . GLY A 1 83 ? 4.823 1.279 8.081 1.00 74.81 83 GLY A N 1
ATOM 602 C CA . GLY A 1 83 ? 5.167 2.428 8.923 1.00 74.81 83 GLY A CA 1
ATOM 603 C C . GLY A 1 83 ? 4.154 3.573 8.949 1.00 74.81 83 GLY A C 1
ATOM 604 O O . GLY A 1 83 ? 4.120 4.297 9.932 1.00 74.81 83 GLY A O 1
ATOM 605 N N . THR A 1 84 ? 3.351 3.774 7.898 1.00 68.75 84 THR A N 1
ATOM 606 C CA . THR A 1 84 ? 2.527 4.997 7.748 1.00 68.75 84 THR A CA 1
ATOM 607 C C . THR A 1 84 ? 1.025 4.750 7.691 1.00 68.75 84 THR A C 1
ATOM 609 O O . THR A 1 84 ? 0.270 5.587 8.169 1.00 68.75 84 THR A O 1
ATOM 612 N N . LEU A 1 85 ? 0.570 3.612 7.155 1.00 65.00 85 LEU A N 1
ATOM 613 C CA . LEU A 1 85 ? -0.865 3.291 7.103 1.00 65.00 85 LEU A CA 1
ATOM 614 C C . LEU A 1 85 ? -1.367 2.563 8.352 1.00 65.00 85 LEU A C 1
ATOM 616 O O . LEU A 1 85 ? -2.556 2.616 8.651 1.00 65.00 85 LEU A O 1
ATOM 620 N N . PHE A 1 86 ? -0.471 1.885 9.072 1.00 65.19 86 PHE A N 1
ATOM 621 C CA . PHE A 1 86 ? -0.811 1.095 10.258 1.00 65.19 86 PHE A CA 1
ATOM 622 C C . PHE A 1 86 ? -0.158 1.618 11.542 1.00 65.19 86 PHE A C 1
ATOM 624 O O . PHE A 1 86 ? -0.133 0.906 12.542 1.00 65.19 86 PHE A O 1
ATOM 631 N N . THR A 1 87 ? 0.356 2.849 11.541 1.00 60.75 87 THR A N 1
ATOM 632 C CA . THR A 1 87 ? 0.676 3.553 12.786 1.00 60.75 87 THR A CA 1
ATOM 633 C C . THR A 1 87 ? -0.457 4.524 13.096 1.00 60.75 87 THR A C 1
ATOM 635 O O . THR A 1 87 ? -0.942 5.216 12.202 1.00 60.75 87 THR A O 1
ATOM 638 N N . ASP A 1 88 ? -0.905 4.554 14.349 1.00 52.22 88 ASP A N 1
ATOM 639 C CA . ASP A 1 88 ? -1.835 5.575 14.834 1.00 52.22 88 ASP A CA 1
ATOM 640 C C . ASP A 1 88 ? -1.200 6.961 14.629 1.00 52.22 88 ASP A C 1
ATOM 642 O O . ASP A 1 88 ? 0.001 7.133 14.859 1.00 52.22 88 ASP A O 1
ATOM 646 N N . GLY A 1 89 ? -1.981 7.930 14.148 1.00 50.84 89 GLY A N 1
ATOM 647 C CA . GLY A 1 89 ? -1.545 9.275 13.751 1.00 50.84 89 GLY A CA 1
ATOM 648 C C . GLY A 1 89 ? -1.150 10.182 14.922 1.00 50.84 89 GLY A C 1
ATOM 649 O O . GLY A 1 89 ? -1.554 11.340 14.969 1.00 50.84 89 GLY A O 1
ATOM 650 N N . ARG A 1 90 ? -0.388 9.664 15.885 1.00 44.28 90 ARG A N 1
ATOM 651 C CA . ARG A 1 90 ? 0.176 10.395 17.019 1.00 44.28 90 ARG A CA 1
ATOM 652 C C . ARG A 1 90 ? 1.676 10.587 16.793 1.00 44.28 90 ARG A C 1
ATOM 654 O O . ARG A 1 90 ? 2.482 9.775 17.245 1.00 44.28 90 ARG A O 1
ATOM 661 N N . GLN A 1 91 ? 2.021 11.669 16.096 1.00 41.97 91 GLN A N 1
ATOM 662 C CA . GLN A 1 91 ? 3.287 12.384 16.289 1.00 41.97 91 GLN A CA 1
ATOM 663 C C . GLN A 1 91 ? 2.990 13.718 16.964 1.00 41.97 91 GLN A C 1
ATOM 665 O O . GLN A 1 91 ? 1.983 14.348 16.568 1.00 41.97 91 GLN A O 1
#